Protein AF-A0A3S3QUQ3-F1 (afdb_monomer)

Organism: NCBI:txid337451

Solvent-accessible surface area (backbone atoms only — not comparable to full-atom values): 4113 Å² total; per-residue (Å²): 139,76,67,54,76,46,81,41,68,63,40,79,41,84,56,91,72,80,46,54,63,86,50,58,26,37,32,40,39,31,72,34,45,91,45,10,35,42,31,38,67,60,66,84,55,82,60,27,57,70,69,43,81,45,41,52,39,83,46,70,71,54,52,79,90,63,59,87,101

Nearest PDB structures (foldseek):
  1xg2-assembly1_A  TM=9.127E-01  e=1.836E-02  Solanum lycopersicum
  1gq8-assembly1_A  TM=9.198E-01  e=1.026E-01  Daucus carota
  7bz0-assembly1_A  TM=7.703E-01  e=1.962E+00  Vibrio splendidus
  5z9t-assembly1_A  TM=6.821E-01  e=4.933E+00  Vibrio splendidus

Mean predicted aligned error: 5.67 Å

Sequence (69 aa):
MVFFQIHVKGGICEEYVPFVYNKKNIMITGDRKNITIITGTRSVDVKGEHFIAINMIIYNFAGAAKGQA

pLDDT: mean 82.44, std 9.88, range [54.22, 95.12]

InterPro domains:
  IPR000070 Pectinesterase, catalytic [PF01095] (4-69)
  IPR011050 Pectin lyase fold/virulence factor [SSF51126] (4-69)
  IPR012334 Pectin lyase fold [G3DSA:2.160.20.10] (3-69)

Structure (mmCIF, N/CA/C/O backbone):
data_AF-A0A3S3QUQ3-F1
#
_entry.id   AF-A0A3S3QUQ3-F1
#
loop_
_atom_site.group_PDB
_atom_site.id
_atom_site.type_symbol
_atom_site.label_atom_id
_atom_site.label_alt_id
_atom_site.label_comp_id
_atom_site.label_asym_id
_atom_site.label_entity_id
_atom_site.label_seq_id
_atom_site.pdbx_PDB_ins_code
_atom_site.Cartn_x
_atom_site.Cartn_y
_atom_site.Cartn_z
_atom_site.occupancy
_atom_site.B_iso_or_equiv
_atom_site.auth_seq_id
_atom_site.auth_comp_id
_atom_site.auth_asym_id
_atom_site.auth_atom_id
_atom_site.pdbx_PDB_model_num
ATOM 1 N N . MET A 1 1 ? -21.305 1.964 9.547 1.00 70.25 1 MET A N 1
ATOM 2 C CA . MET A 1 1 ? -19.936 1.440 9.757 1.00 70.25 1 MET A CA 1
ATOM 3 C C . MET A 1 1 ? -18.978 2.620 9.703 1.00 70.25 1 MET A C 1
ATOM 5 O O . MET A 1 1 ? -19.196 3.479 8.859 1.00 70.25 1 MET A O 1
ATOM 9 N N . VAL A 1 2 ? -18.002 2.718 10.608 1.00 85.38 2 VAL A N 1
ATOM 10 C CA . VAL A 1 2 ? -17.084 3.873 10.695 1.00 85.38 2 VAL A CA 1
ATOM 11 C C . VAL A 1 2 ? -15.688 3.427 10.280 1.00 85.38 2 VAL A C 1
ATOM 13 O O . VAL A 1 2 ? -15.230 2.385 10.748 1.00 85.38 2 VAL A O 1
ATOM 16 N N . PHE A 1 3 ? -15.038 4.207 9.415 1.00 89.69 3 PHE A N 1
ATOM 17 C CA . PHE A 1 3 ? -13.685 3.940 8.938 1.00 89.69 3 PHE A CA 1
ATOM 18 C C . PHE A 1 3 ? -12.65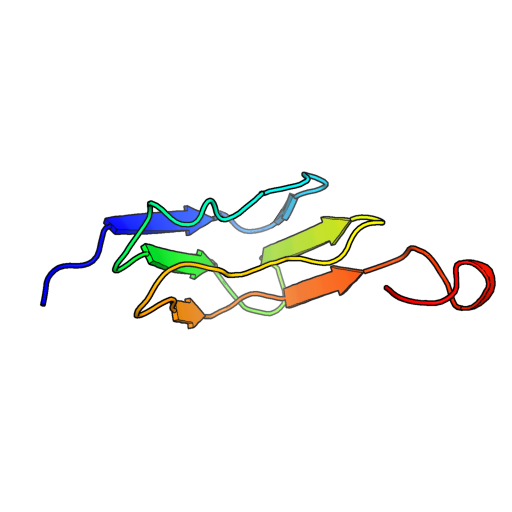5 4.796 9.665 1.00 89.69 3 PHE A C 1
ATOM 20 O O . PHE A 1 3 ? -12.888 5.974 9.932 1.00 89.69 3 PHE A O 1
ATOM 27 N N . PHE A 1 4 ? -11.491 4.206 9.923 1.00 90.12 4 PHE A N 1
ATOM 28 C CA . PHE A 1 4 ? -10.289 4.961 10.244 1.00 90.12 4 PHE A CA 1
ATOM 29 C C . PHE A 1 4 ? -9.550 5.257 8.938 1.00 90.12 4 PHE A C 1
ATOM 31 O O . PHE A 1 4 ? -9.062 4.338 8.273 1.00 90.12 4 PHE A O 1
ATOM 38 N N . GLN A 1 5 ? -9.524 6.532 8.549 1.00 90.12 5 GLN A N 1
ATOM 39 C CA . GLN A 1 5 ? -8.955 6.955 7.276 1.00 90.12 5 GLN A CA 1
ATOM 40 C C . GLN A 1 5 ? -7.480 7.333 7.421 1.00 90.12 5 GLN A C 1
ATOM 42 O O . GLN A 1 5 ? -7.114 8.162 8.252 1.00 90.12 5 GLN A O 1
ATOM 47 N N . ILE A 1 6 ? -6.649 6.757 6.556 1.00 89.19 6 ILE A N 1
ATOM 48 C CA . ILE A 1 6 ? -5.238 7.096 6.384 1.00 89.19 6 ILE A CA 1
ATOM 49 C C . ILE A 1 6 ? -5.087 7.750 5.013 1.00 89.19 6 ILE A C 1
ATOM 51 O O . ILE A 1 6 ? -5.359 7.137 3.978 1.00 89.19 6 ILE A O 1
ATOM 55 N N . HIS A 1 7 ? -4.666 9.010 5.000 1.00 91.12 7 HIS A N 1
ATOM 56 C CA . HIS A 1 7 ? -4.412 9.738 3.766 1.00 91.12 7 HIS A CA 1
ATOM 57 C C . HIS A 1 7 ? -2.918 9.718 3.432 1.00 91.12 7 HIS A C 1
ATOM 59 O O . HIS A 1 7 ? -2.092 10.146 4.239 1.00 91.12 7 HIS A O 1
ATOM 65 N N . VAL A 1 8 ? -2.587 9.216 2.242 1.00 88.25 8 VAL A N 1
ATOM 66 C CA . VAL A 1 8 ? -1.216 9.115 1.737 1.00 88.25 8 VAL A CA 1
ATOM 67 C C . VAL A 1 8 ? -1.028 10.165 0.649 1.00 88.2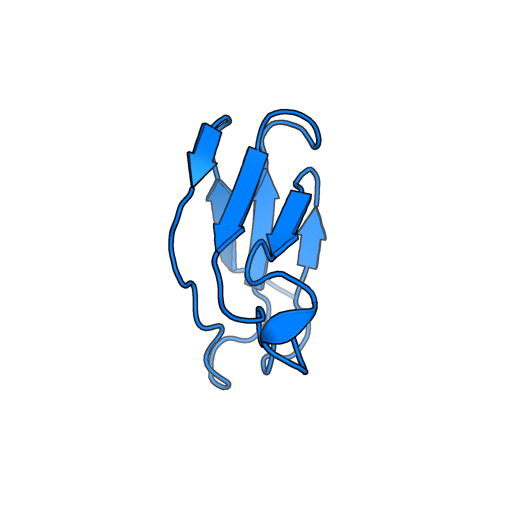5 8 VAL A C 1
ATOM 69 O O . VAL A 1 8 ? -1.671 10.104 -0.402 1.00 88.25 8 VAL A O 1
ATOM 72 N N . LYS A 1 9 ? -0.135 11.123 0.902 1.00 89.25 9 LYS A N 1
ATOM 73 C CA . LYS A 1 9 ? 0.206 12.164 -0.071 1.00 89.25 9 LYS A CA 1
ATOM 74 C C . LYS A 1 9 ? 0.855 11.564 -1.320 1.00 89.25 9 LYS A C 1
ATOM 76 O O . LYS A 1 9 ? 1.443 10.484 -1.274 1.00 89.25 9 LYS A O 1
ATOM 81 N N . GLY A 1 10 ? 0.762 12.272 -2.441 1.00 88.38 10 GLY A N 1
ATOM 82 C CA . GLY A 1 10 ? 1.474 11.936 -3.669 1.00 88.38 10 GLY A CA 1
ATOM 83 C C . GLY A 1 10 ? 2.981 11.829 -3.431 1.00 88.38 10 GLY A C 1
ATOM 84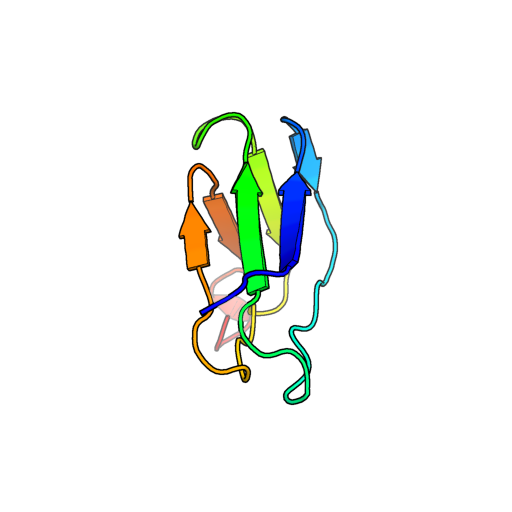 O O . GLY A 1 10 ? 3.597 12.722 -2.853 1.00 88.38 10 GLY A O 1
ATOM 85 N N . GLY A 1 11 ? 3.562 10.722 -3.874 1.00 88.12 11 GLY A N 1
ATOM 86 C CA . GLY A 1 11 ? 4.956 10.363 -3.687 1.00 88.12 11 GLY A CA 1
ATOM 87 C C . GLY A 1 11 ? 5.178 8.854 -3.793 1.00 88.12 11 GLY A C 1
ATOM 88 O O . GLY A 1 11 ? 4.239 8.059 -3.906 1.00 88.12 11 GLY A O 1
ATOM 89 N N . ILE A 1 12 ? 6.453 8.476 -3.745 1.00 83.31 12 ILE A N 1
ATOM 90 C CA . ILE A 1 12 ? 6.889 7.087 -3.613 1.00 83.31 12 ILE A CA 1
ATOM 91 C C . ILE A 1 12 ? 7.139 6.833 -2.125 1.00 83.31 12 ILE A C 1
ATOM 93 O O . ILE A 1 12 ? 7.999 7.474 -1.524 1.00 83.31 12 ILE A O 1
ATOM 97 N N . CYS A 1 13 ? 6.380 5.914 -1.537 1.00 79.62 13 CYS A N 1
ATOM 98 C CA . CYS A 1 13 ? 6.575 5.441 -0.172 1.00 79.62 13 CYS A CA 1
ATOM 99 C C . CYS A 1 13 ? 7.245 4.063 -0.216 1.00 79.62 13 CYS A C 1
ATOM 101 O O . CYS A 1 13 ? 6.590 3.066 -0.527 1.00 79.62 13 CYS A O 1
ATOM 103 N N . GLU A 1 14 ? 8.543 4.010 0.091 1.00 70.50 14 GLU A N 1
ATOM 104 C CA . GLU A 1 14 ? 9.322 2.768 0.208 1.00 70.50 14 GLU A CA 1
ATOM 105 C C . GLU A 1 14 ? 9.245 2.205 1.636 1.00 70.50 14 GLU A C 1
ATOM 107 O O . GLU A 1 14 ? 10.239 2.138 2.355 1.00 70.50 14 GLU A O 1
ATOM 112 N N . GLU A 1 15 ? 8.049 1.832 2.088 1.00 64.19 15 GLU A N 1
ATOM 113 C CA . GLU A 1 15 ? 7.850 1.324 3.447 1.00 64.19 15 GLU A CA 1
ATOM 114 C C . GLU A 1 15 ? 7.096 -0.004 3.458 1.00 64.19 15 GLU A C 1
ATOM 116 O O . GLU A 1 15 ? 6.145 -0.233 2.708 1.00 64.19 15 GLU A O 1
ATOM 121 N N . TYR A 1 16 ? 7.501 -0.886 4.372 1.00 62.22 16 TYR A N 1
ATOM 122 C CA . TYR A 1 16 ? 6.723 -2.068 4.710 1.00 62.22 16 TYR A CA 1
ATOM 123 C C . TYR A 1 16 ? 5.606 -1.666 5.679 1.00 62.22 16 TYR A C 1
ATOM 125 O O . TYR A 1 16 ? 5.872 -1.385 6.847 1.00 62.22 16 TYR A O 1
ATOM 133 N N . VAL A 1 17 ? 4.358 -1.663 5.201 1.00 62.44 17 VAL A N 1
ATOM 134 C CA . VAL A 1 17 ? 3.165 -1.366 6.010 1.00 62.44 17 VAL A CA 1
ATOM 135 C C . VAL A 1 17 ? 2.428 -2.675 6.333 1.00 62.44 17 VAL A C 1
ATOM 137 O O . VAL A 1 17 ? 1.607 -3.126 5.533 1.00 62.44 17 VAL A O 1
ATOM 140 N N . PRO A 1 18 ? 2.704 -3.339 7.476 1.00 61.06 18 PRO A N 1
ATOM 141 C CA . PRO A 1 18 ? 1.959 -4.531 7.866 1.00 61.06 18 PRO A CA 1
ATOM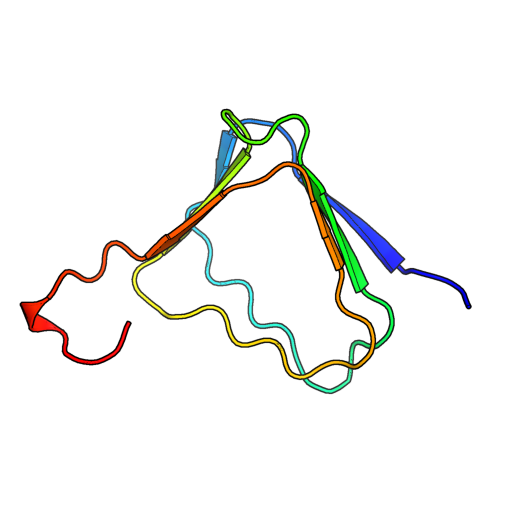 142 C C . PRO A 1 18 ? 0.549 -4.158 8.348 1.00 61.06 18 PRO A C 1
ATOM 144 O O . PRO A 1 18 ? 0.389 -3.480 9.367 1.00 61.06 18 PRO A O 1
ATOM 147 N N . PHE A 1 19 ? -0.491 -4.656 7.674 1.00 61.19 19 PHE A N 1
ATOM 148 C CA . PHE A 1 19 ? -1.875 -4.520 8.139 1.00 61.19 19 PHE A CA 1
ATOM 149 C C . PHE A 1 19 ? -2.199 -5.625 9.150 1.00 61.19 19 PHE A C 1
ATOM 151 O O . PHE A 1 19 ? -2.589 -6.742 8.813 1.00 61.19 19 PHE A O 1
ATOM 158 N N . VAL A 1 20 ? -1.986 -5.312 10.428 1.00 54.22 20 VAL A N 1
ATOM 159 C CA . VAL A 1 20 ? -2.177 -6.246 11.547 1.00 54.22 20 VAL A CA 1
ATOM 160 C C . VAL A 1 20 ? -3.664 -6.601 11.721 1.00 54.22 20 VAL A C 1
ATOM 162 O O . VAL A 1 20 ? -4.525 -5.725 11.687 1.00 54.22 20 VAL A O 1
ATOM 165 N N . TYR A 1 21 ? -3.948 -7.881 11.986 1.00 54.28 21 TYR A N 1
ATOM 166 C CA . TYR A 1 21 ? -5.277 -8.502 12.151 1.00 54.28 21 TYR A CA 1
ATOM 167 C C . TYR A 1 21 ? -6.281 -7.743 13.047 1.00 54.28 21 TYR A C 1
ATOM 169 O O . TYR A 1 21 ? -7.488 -7.834 12.845 1.00 54.28 21 TYR A O 1
ATOM 177 N N . ASN A 1 22 ? -5.802 -6.947 14.007 1.00 65.31 22 ASN A N 1
ATOM 178 C CA . ASN A 1 22 ? -6.643 -6.182 14.936 1.00 65.31 22 ASN A CA 1
ATOM 179 C C . ASN A 1 22 ? -7.202 -4.868 14.366 1.00 65.31 22 ASN A C 1
ATOM 181 O O . ASN A 1 22 ? -7.910 -4.145 15.068 1.00 65.31 22 ASN A O 1
ATOM 185 N N . LYS A 1 23 ? -6.860 -4.502 13.129 1.00 73.56 23 LYS A N 1
ATOM 186 C CA . LYS A 1 23 ? -7.269 -3.233 12.517 1.00 73.56 23 LYS A CA 1
ATOM 187 C C . LYS A 1 23 ? -8.424 -3.474 11.540 1.00 73.56 23 LYS A C 1
ATOM 189 O O . LYS A 1 23 ? -8.200 -3.779 10.374 1.00 73.56 23 LYS A O 1
ATOM 194 N N . LYS A 1 24 ? -9.663 -3.354 12.029 1.00 85.94 24 LYS A N 1
ATOM 195 C CA . LYS A 1 24 ? -10.889 -3.408 11.210 1.00 85.94 24 LYS A CA 1
ATOM 196 C C . LYS A 1 24 ? -11.246 -2.024 10.660 1.00 85.94 24 LYS A C 1
ATOM 198 O O . LYS A 1 24 ? -10.930 -1.018 11.291 1.00 85.94 24 LYS A O 1
ATOM 203 N N . ASN A 1 25 ? -11.959 -1.988 9.533 1.00 89.75 25 ASN A N 1
ATOM 204 C CA . ASN A 1 25 ? -12.498 -0.767 8.920 1.00 89.75 25 ASN A CA 1
ATOM 205 C C . ASN A 1 25 ? -11.413 0.286 8.612 1.00 89.75 25 ASN A C 1
ATOM 207 O O . ASN A 1 25 ? -11.567 1.470 8.918 1.00 89.75 25 ASN A O 1
ATOM 211 N N . ILE A 1 26 ? -10.291 -0.143 8.030 1.00 89.69 26 ILE A N 1
ATOM 212 C CA . ILE A 1 26 ? -9.232 0.766 7.577 1.00 89.69 26 ILE A CA 1
ATOM 213 C C . ILE A 1 26 ? -9.510 1.188 6.138 1.00 89.69 26 ILE A C 1
ATOM 215 O O . ILE A 1 26 ? -9.722 0.344 5.268 1.00 89.69 26 ILE A O 1
ATOM 219 N N . MET A 1 27 ? -9.464 2.496 5.888 1.00 91.44 27 MET A N 1
ATOM 220 C CA . MET A 1 27 ? -9.515 3.058 4.543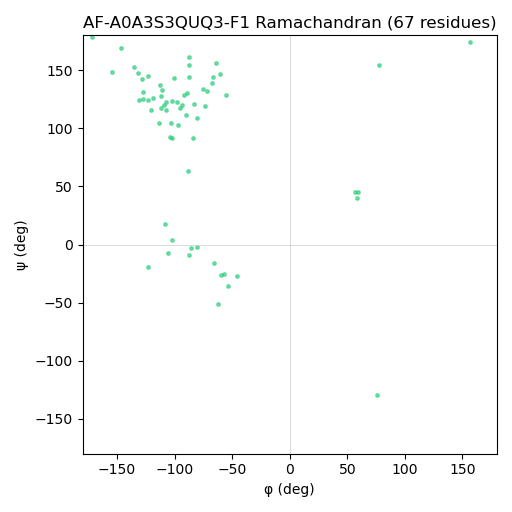 1.00 91.44 27 MET A CA 1
ATOM 221 C C . MET A 1 27 ? -8.235 3.831 4.260 1.00 91.44 27 MET A C 1
ATOM 223 O O . MET A 1 27 ? -7.885 4.743 5.005 1.00 91.44 27 MET A O 1
ATOM 227 N N . ILE A 1 28 ? -7.558 3.500 3.166 1.00 90.38 28 ILE A N 1
ATOM 228 C CA . ILE A 1 28 ? -6.385 4.229 2.693 1.00 90.38 28 ILE A CA 1
ATOM 229 C C . ILE A 1 28 ? -6.732 4.928 1.388 1.00 90.38 28 ILE A C 1
ATOM 231 O O . ILE A 1 28 ? -7.226 4.318 0.436 1.00 90.38 28 ILE A O 1
ATOM 235 N N . THR A 1 29 ? -6.455 6.224 1.341 1.00 93.38 29 THR A N 1
ATOM 236 C CA . THR A 1 29 ? -6.718 7.067 0.174 1.00 93.38 29 THR A CA 1
ATOM 237 C C . THR A 1 29 ? -5.434 7.734 -0.277 1.00 93.38 29 THR A C 1
ATOM 239 O O . THR A 1 29 ? -4.810 8.430 0.526 1.00 93.38 29 THR A O 1
ATOM 242 N N . GLY A 1 30 ? -5.067 7.544 -1.542 1.00 91.81 30 GLY A N 1
ATOM 243 C CA . GLY A 1 30 ? -4.027 8.338 -2.189 1.00 91.81 30 GLY A CA 1
ATOM 244 C C . GLY A 1 30 ? -4.574 9.622 -2.809 1.00 91.81 30 GLY A C 1
ATOM 245 O O . GLY A 1 30 ? -5.775 9.731 -3.072 1.00 91.81 30 GLY A O 1
ATOM 246 N N .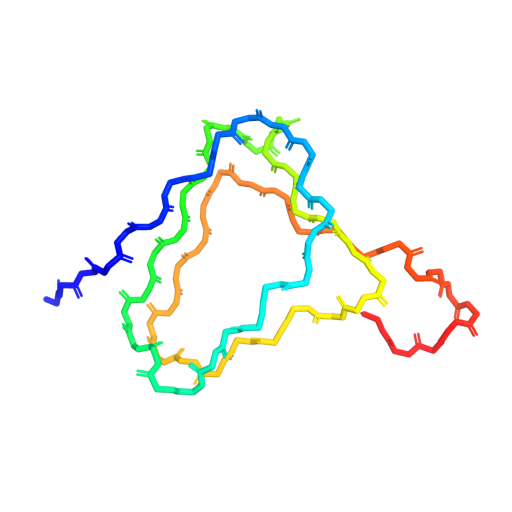 ASP A 1 31 ? -3.681 10.573 -3.081 1.00 90.94 31 ASP A N 1
ATOM 247 C CA . ASP A 1 31 ? -4.003 11.792 -3.830 1.00 90.94 31 ASP A CA 1
ATOM 248 C C . ASP A 1 31 ? -4.464 11.458 -5.254 1.00 90.94 31 ASP A C 1
ATOM 250 O O . ASP A 1 31 ? -5.518 11.918 -5.698 1.00 90.94 31 ASP A O 1
ATOM 254 N N . ARG A 1 32 ? -3.685 10.642 -5.983 1.00 88.75 32 ARG A N 1
ATOM 255 C CA . ARG A 1 32 ? -4.034 10.111 -7.313 1.00 88.75 32 ARG A CA 1
ATOM 256 C C . ARG A 1 32 ? -3.311 8.795 -7.572 1.00 88.75 32 ARG A C 1
ATOM 258 O O . ARG A 1 32 ? -2.151 8.627 -7.200 1.00 88.75 32 ARG A O 1
ATOM 265 N N . LYS A 1 33 ? -3.951 7.908 -8.342 1.00 84.25 33 LYS A N 1
ATOM 266 C CA . LYS A 1 33 ? -3.412 6.580 -8.685 1.00 84.25 33 LYS A CA 1
ATOM 267 C C . LYS A 1 33 ? -2.007 6.625 -9.298 1.00 84.25 33 LYS A C 1
ATOM 269 O O . LYS A 1 33 ? -1.220 5.729 -9.053 1.00 84.25 33 LYS A O 1
ATOM 274 N N . ASN A 1 34 ? -1.693 7.644 -10.093 1.00 85.25 34 ASN A N 1
ATOM 275 C CA . ASN A 1 34 ? -0.427 7.749 -10.823 1.00 85.25 34 ASN A CA 1
ATOM 276 C C . ASN A 1 34 ? 0.713 8.412 -10.038 1.00 85.25 34 ASN A C 1
ATOM 278 O O . ASN A 1 34 ? 1.836 8.420 -10.532 1.00 85.25 34 ASN A O 1
ATOM 282 N N . ILE A 1 35 ? 0.434 8.992 -8.868 1.00 88.12 35 ILE A N 1
ATOM 283 C CA . ILE A 1 35 ? 1.449 9.688 -8.064 1.00 88.12 35 ILE A CA 1
ATOM 284 C C . ILE A 1 35 ? 1.577 9.122 -6.656 1.00 88.12 35 ILE A C 1
ATOM 286 O O . ILE A 1 35 ? 2.595 9.365 -6.032 1.00 88.12 35 ILE A O 1
ATOM 290 N N . THR A 1 36 ? 0.588 8.385 -6.145 1.00 90.38 36 THR A N 1
ATOM 291 C CA . THR A 1 36 ? 0.682 7.700 -4.851 1.00 90.38 36 THR A CA 1
ATOM 292 C C . THR A 1 36 ? 1.084 6.247 -5.080 1.00 90.38 36 THR A C 1
ATOM 294 O O . THR A 1 36 ? 0.258 5.427 -5.492 1.00 90.38 36 THR A O 1
ATOM 297 N N . ILE A 1 37 ? 2.354 5.935 -4.824 1.00 87.19 37 ILE A N 1
ATOM 298 C CA . ILE A 1 37 ? 2.939 4.610 -5.047 1.00 87.19 37 ILE A CA 1
ATOM 299 C C . ILE A 1 37 ? 3.467 4.083 -3.715 1.00 87.19 37 ILE A C 1
ATOM 301 O O . ILE A 1 37 ? 4.409 4.635 -3.154 1.00 87.19 37 ILE A O 1
ATOM 305 N N . ILE A 1 38 ? 2.878 2.995 -3.227 1.00 85.44 38 ILE A N 1
ATOM 306 C CA . ILE A 1 38 ? 3.422 2.210 -2.118 1.00 85.44 38 ILE A CA 1
ATOM 307 C C . ILE A 1 38 ? 4.255 1.092 -2.740 1.00 85.44 38 ILE A C 1
ATOM 309 O O . ILE A 1 38 ? 3.730 0.300 -3.527 1.00 85.44 38 ILE A O 1
ATOM 313 N N . THR A 1 39 ? 5.548 1.043 -2.426 1.00 86.75 39 THR A N 1
ATOM 314 C CA . THR A 1 39 ? 6.487 0.111 -3.058 1.00 86.75 39 THR A CA 1
ATOM 315 C C . THR A 1 39 ? 7.349 -0.625 -2.038 1.00 86.75 39 THR A C 1
ATOM 317 O O . THR A 1 39 ? 7.686 -0.092 -0.984 1.00 86.75 39 THR A O 1
ATOM 320 N N . GLY A 1 40 ? 7.715 -1.868 -2.349 1.00 81.56 40 GLY A N 1
ATOM 321 C CA . GLY A 1 40 ? 8.550 -2.694 -1.483 1.00 81.56 40 GLY A CA 1
ATOM 322 C C . GLY A 1 40 ? 8.990 -4.002 -2.135 1.00 81.56 40 GLY A C 1
ATOM 323 O O . GLY A 1 40 ? 8.620 -4.321 -3.260 1.00 81.56 40 GLY A O 1
ATOM 324 N N . THR A 1 41 ? 9.785 -4.781 -1.402 1.00 80.25 41 THR A N 1
ATOM 325 C CA . THR A 1 41 ? 10.248 -6.122 -1.815 1.00 80.25 41 THR A CA 1
ATOM 326 C C . THR A 1 41 ? 9.488 -7.256 -1.123 1.00 80.25 41 THR A C 1
ATOM 328 O O . THR A 1 41 ? 9.823 -8.428 -1.288 1.00 80.25 41 THR A O 1
ATOM 331 N N . ARG A 1 42 ? 8.479 -6.921 -0.312 1.00 74.69 42 ARG A N 1
ATOM 332 C CA . ARG A 1 42 ? 7.622 -7.866 0.410 1.00 74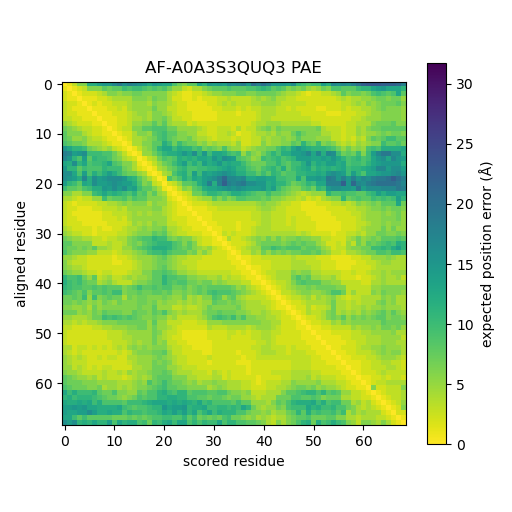.69 42 ARG A CA 1
ATOM 333 C C . ARG A 1 42 ? 6.169 -7.610 0.040 1.00 74.69 42 ARG A C 1
ATOM 335 O O . ARG A 1 42 ? 5.779 -6.457 -0.134 1.00 74.69 42 ARG A O 1
ATOM 342 N N . SER A 1 43 ? 5.384 -8.679 -0.029 1.00 74.06 43 SER A N 1
ATOM 343 C CA . SER A 1 43 ? 3.950 -8.601 -0.291 1.00 74.06 43 SER A CA 1
ATOM 344 C C . SER A 1 43 ? 3.232 -7.796 0.790 1.00 74.06 43 SER A C 1
ATOM 346 O O . SER A 1 43 ? 3.592 -7.843 1.970 1.00 74.06 43 SER A O 1
ATOM 348 N N . VAL A 1 44 ? 2.182 -7.087 0.384 1.00 74.88 44 VAL A N 1
ATOM 349 C CA . VAL A 1 44 ? 1.242 -6.463 1.314 1.00 74.88 44 VAL A CA 1
ATOM 350 C C . VAL A 1 44 ? 0.223 -7.515 1.741 1.00 74.88 44 VAL A C 1
ATOM 352 O O . VAL A 1 44 ? -0.484 -8.071 0.905 1.00 74.88 44 VAL A O 1
ATOM 355 N N . ASP A 1 45 ? 0.151 -7.779 3.041 1.00 80.00 45 ASP A N 1
ATOM 356 C CA . ASP A 1 45 ? -0.785 -8.734 3.636 1.00 80.00 45 ASP A CA 1
ATOM 357 C C . ASP A 1 45 ? -1.887 -7.972 4.382 1.00 80.00 45 ASP A C 1
ATOM 359 O O . ASP A 1 45 ? -1.595 -7.155 5.260 1.00 80.00 45 ASP A O 1
ATOM 363 N N . VAL A 1 46 ? -3.147 -8.213 4.011 1.00 81.69 46 VAL A N 1
ATOM 364 C CA . VAL A 1 46 ? -4.336 -7.550 4.565 1.00 81.69 46 VAL A CA 1
ATOM 365 C C . VAL A 1 46 ? -5.161 -8.580 5.329 1.00 81.69 46 VAL A C 1
ATOM 367 O O . VAL A 1 46 ? -5.860 -9.393 4.731 1.00 81.69 46 VAL A O 1
ATOM 370 N N . LYS A 1 47 ? -5.105 -8.525 6.66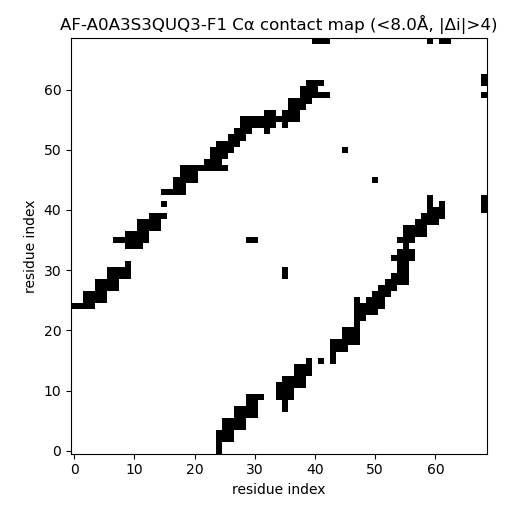6 1.00 81.56 47 LYS A N 1
ATOM 371 C CA . LYS A 1 47 ? -5.811 -9.480 7.548 1.00 81.56 47 LYS A CA 1
ATOM 372 C C . LYS A 1 47 ? -7.051 -8.919 8.245 1.00 81.56 47 LYS A C 1
ATOM 374 O O . LYS A 1 47 ? -7.745 -9.661 8.931 1.00 81.56 47 LYS A O 1
ATOM 379 N N . GLY A 1 48 ? -7.297 -7.615 8.133 1.00 81.88 48 GLY A N 1
ATOM 380 C CA . GLY A 1 48 ? -8.426 -6.938 8.775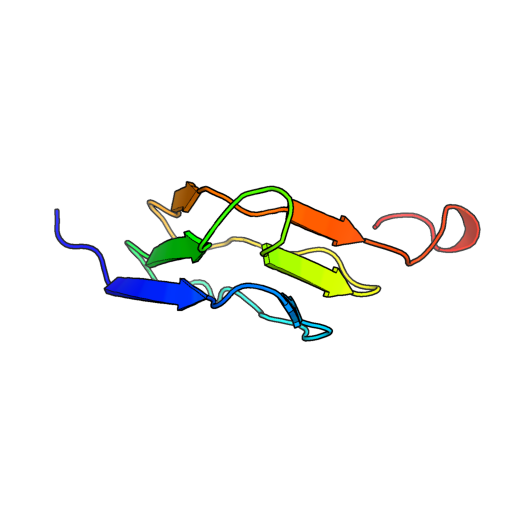 1.00 81.88 48 GLY A CA 1
ATOM 381 C C . GLY A 1 48 ? -9.695 -6.955 7.921 1.00 81.88 48 GLY A C 1
ATOM 382 O O . GLY A 1 48 ? -9.635 -6.821 6.701 1.00 81.88 48 GLY A O 1
ATOM 383 N N . GLU A 1 49 ? -10.859 -7.071 8.563 1.00 86.81 49 GLU A N 1
ATOM 384 C CA . GLU A 1 49 ? -12.158 -6.945 7.891 1.00 86.81 49 GLU A CA 1
ATOM 385 C C . GLU A 1 49 ? -12.393 -5.515 7.369 1.00 86.81 49 GLU A C 1
ATOM 387 O O . GLU A 1 49 ? -12.045 -4.527 8.028 1.00 86.81 49 GLU A O 1
ATOM 392 N N . HIS A 1 50 ? -13.050 -5.420 6.207 1.00 89.94 50 HIS A N 1
ATOM 393 C CA . HIS A 1 50 ? -13.469 -4.169 5.562 1.00 89.94 50 HIS A CA 1
ATOM 394 C C . HIS A 1 50 ? -12.324 -3.202 5.227 1.00 89.94 50 HIS A C 1
ATOM 396 O O . HIS A 1 50 ? -12.411 -2.001 5.480 1.00 89.94 50 HIS A O 1
ATOM 402 N N . PHE A 1 51 ? -11.242 -3.725 4.658 1.00 89.06 51 PHE A N 1
ATOM 403 C CA . PHE A 1 51 ? -10.161 -2.905 4.124 1.00 89.06 51 PHE A CA 1
ATOM 404 C C . PHE A 1 51 ? -10.554 -2.254 2.791 1.00 89.06 51 PHE A C 1
ATOM 406 O O . PHE A 1 51 ? -11.071 -2.923 1.896 1.00 89.06 51 PHE A O 1
ATOM 413 N N . ILE A 1 52 ? -10.274 -0.958 2.645 1.00 91.75 52 ILE A N 1
ATOM 414 C CA . ILE A 1 52 ? -10.468 -0.206 1.400 1.00 91.75 52 ILE A CA 1
ATOM 415 C C . ILE A 1 52 ? -9.165 0.508 1.037 1.00 91.75 52 ILE A C 1
ATOM 417 O O . ILE A 1 52 ? -8.599 1.222 1.862 1.00 91.75 52 ILE A O 1
ATOM 421 N N . ALA A 1 53 ? -8.731 0.382 -0.218 1.00 91.00 53 ALA A N 1
ATOM 422 C CA . ALA A 1 53 ? -7.631 1.157 -0.787 1.00 91.00 53 ALA A CA 1
ATOM 423 C C . ALA A 1 53 ? -8.054 1.759 -2.132 1.00 91.00 53 ALA A C 1
ATOM 425 O O . ALA A 1 53 ? -8.478 1.033 -3.031 1.00 91.00 53 ALA A O 1
ATOM 426 N N . ILE A 1 54 ? -7.949 3.084 -2.273 1.00 93.56 54 ILE A N 1
ATOM 427 C CA . ILE A 1 54 ? -8.333 3.803 -3.499 1.00 93.56 54 ILE A CA 1
ATOM 428 C C . ILE A 1 54 ? -7.293 4.851 -3.901 1.00 93.56 54 ILE A C 1
ATOM 430 O O . ILE A 1 54 ? -6.601 5.420 -3.058 1.00 93.56 54 ILE A O 1
ATOM 434 N N . ASN A 1 55 ? -7.227 5.148 -5.201 1.00 95.12 55 ASN A N 1
ATOM 435 C CA . ASN A 1 55 ? -6.365 6.188 -5.778 1.00 95.12 55 ASN A CA 1
ATOM 436 C C . ASN A 1 55 ? -4.866 6.005 -5.498 1.00 95.12 55 ASN A C 1
ATOM 438 O O . ASN A 1 55 ? -4.152 6.979 -5.283 1.00 95.12 55 ASN A O 1
ATOM 442 N N . MET A 1 56 ? -4.374 4.769 -5.548 1.00 91.94 56 MET A N 1
ATOM 443 C CA . MET A 1 56 ? -2.955 4.453 -5.358 1.00 91.94 56 MET A CA 1
ATOM 444 C C . MET A 1 56 ? -2.517 3.253 -6.201 1.00 91.94 56 MET A C 1
ATOM 446 O O . MET A 1 56 ? -3.352 2.529 -6.751 1.00 91.94 56 MET A O 1
ATOM 450 N N . ILE A 1 57 ? -1.206 3.038 -6.263 1.00 90.81 57 ILE A N 1
ATOM 451 C CA . ILE A 1 57 ? -0.561 1.824 -6.767 1.00 90.81 57 ILE A CA 1
ATOM 452 C C . ILE A 1 57 ? 0.134 1.121 -5.597 1.00 90.81 57 ILE A C 1
ATOM 454 O O . ILE A 1 57 ? 0.802 1.767 -4.794 1.00 90.81 57 ILE A O 1
ATOM 458 N N . ILE A 1 58 ? -0.003 -0.205 -5.536 1.00 87.75 58 ILE A N 1
ATOM 459 C CA . ILE A 1 58 ? 0.823 -1.082 -4.699 1.00 87.75 58 ILE A CA 1
ATOM 460 C C . ILE A 1 58 ? 1.723 -1.865 -5.653 1.00 87.75 58 ILE A C 1
ATOM 462 O O . ILE A 1 58 ? 1.217 -2.556 -6.539 1.00 87.75 58 ILE A O 1
ATOM 466 N N . TYR A 1 59 ? 3.039 -1.721 -5.508 1.00 86.88 59 TYR A N 1
ATOM 467 C CA . TYR A 1 59 ? 4.024 -2.301 -6.419 1.00 86.88 59 TYR A CA 1
ATOM 468 C C . TYR A 1 59 ? 5.071 -3.114 -5.655 1.00 86.88 59 TYR A C 1
ATOM 470 O O . TYR A 1 59 ? 5.718 -2.606 -4.743 1.00 86.88 59 TYR A O 1
ATOM 478 N N . ASN A 1 60 ? 5.254 -4.381 -6.032 1.00 85.94 60 ASN A N 1
ATOM 479 C CA . ASN A 1 60 ? 6.336 -5.210 -5.510 1.00 85.94 60 ASN A CA 1
ATOM 480 C C . ASN A 1 60 ? 7.463 -5.312 -6.551 1.00 85.94 60 ASN A C 1
ATOM 482 O O . ASN A 1 60 ? 7.225 -5.754 -7.674 1.00 85.94 60 ASN A O 1
ATOM 486 N N . PHE A 1 61 ? 8.688 -4.930 -6.172 1.00 86.81 61 PHE A N 1
ATOM 487 C CA . PHE A 1 61 ? 9.875 -4.965 -7.038 1.00 86.81 61 PHE A CA 1
ATOM 488 C C . PHE A 1 61 ? 10.892 -6.060 -6.676 1.00 86.81 61 PHE A C 1
ATOM 490 O O . PHE A 1 61 ? 12.039 -6.008 -7.116 1.00 86.81 61 PHE A O 1
ATOM 497 N N . ALA A 1 62 ? 10.492 -7.080 -5.906 1.00 84.38 62 ALA A N 1
ATOM 498 C CA . ALA A 1 62 ? 11.346 -8.209 -5.517 1.00 84.38 62 ALA A CA 1
ATOM 499 C C . ALA A 1 62 ? 11.939 -8.979 -6.718 1.00 84.38 62 ALA A C 1
ATOM 501 O O . ALA A 1 62 ? 13.013 -9.569 -6.599 1.00 84.38 62 ALA A O 1
ATOM 502 N N . GLY A 1 63 ? 11.269 -8.934 -7.876 1.00 81.44 63 GLY A N 1
ATOM 503 C CA . GLY A 1 63 ? 11.687 -9.604 -9.106 1.00 81.44 63 GLY A CA 1
ATOM 504 C C . GLY A 1 63 ? 11.401 -11.111 -9.099 1.00 81.44 63 GLY A C 1
ATOM 505 O O . GLY A 1 63 ? 11.343 -11.752 -8.053 1.00 81.44 63 GLY A O 1
ATOM 506 N N . ALA A 1 64 ? 11.246 -11.702 -10.288 1.00 82.56 64 ALA A N 1
ATOM 507 C CA . ALA A 1 64 ? 10.805 -13.095 -10.446 1.00 82.56 64 ALA A CA 1
ATOM 508 C C . ALA A 1 64 ? 11.729 -14.135 -9.776 1.00 82.56 64 ALA A C 1
ATOM 510 O O . ALA A 1 64 ? 11.277 -15.204 -9.372 1.00 82.56 64 ALA A O 1
ATOM 511 N N . ALA A 1 65 ? 13.017 -13.816 -9.608 1.00 85.00 65 ALA A N 1
ATOM 512 C CA . ALA A 1 65 ? 13.996 -14.698 -8.972 1.00 85.00 65 ALA A CA 1
ATOM 513 C C . ALA A 1 65 ? 13.729 -14.955 -7.474 1.00 85.00 65 ALA A C 1
ATOM 515 O O . ALA A 1 65 ? 14.302 -15.882 -6.906 1.00 85.00 65 ALA A O 1
ATOM 516 N N . LYS A 1 66 ? 12.884 -14.145 -6.817 1.00 79.56 66 LYS A N 1
ATOM 517 C CA . LYS A 1 66 ? 12.569 -14.266 -5.383 1.00 79.56 66 LYS A CA 1
ATOM 518 C C . LYS A 1 66 ? 11.447 -15.263 -5.072 1.00 79.56 66 LYS A C 1
ATOM 520 O O . LYS A 1 66 ? 11.177 -15.499 -3.897 1.00 79.56 66 LYS A O 1
ATOM 525 N N . GLY A 1 67 ? 10.824 -15.866 -6.084 1.00 80.38 67 GLY A N 1
ATOM 526 C CA . GLY A 1 67 ? 9.642 -16.701 -5.885 1.00 80.38 67 GLY A CA 1
ATOM 527 C C . GLY A 1 67 ? 8.402 -15.842 -5.633 1.00 80.38 67 GLY A C 1
ATOM 528 O O . GLY A 1 67 ? 8.114 -14.942 -6.416 1.00 80.38 67 GLY A O 1
ATOM 529 N N . GLN A 1 68 ? 7.649 -16.134 -4.572 1.00 75.94 68 GLN A N 1
ATOM 530 C CA . GLN A 1 68 ? 6.388 -15.447 -4.277 1.00 75.94 68 GLN A CA 1
ATOM 531 C C . GLN A 1 68 ? 6.628 -14.001 -3.801 1.00 75.94 68 GLN A C 1
ATOM 533 O O . GLN A 1 68 ? 7.473 -13.763 -2.936 1.00 75.94 68 GLN A O 1
ATOM 538 N N . ALA A 1 69 ? 5.883 -13.052 -4.376 1.00 69.62 69 ALA A N 1
ATOM 539 C CA . ALA A 1 69 ? 6.014 -11.609 -4.176 1.00 69.62 69 ALA A CA 1
ATOM 540 C C . ALA A 1 69 ? 4.648 -10.922 -4.307 1.00 69.62 69 ALA A C 1
ATOM 542 O O . ALA A 1 69 ? 3.855 -11.354 -5.167 1.00 69.62 69 ALA A O 1
#

Foldseek 3Di:
DDADEDEAEFAEAADDDAQDQVHERYEYEYPAAVRAEDEYQDDHDHNYYNYYYDRYHYYHPVDPVVPDD

Radius of gyration: 12.7 Å; Cα contacts (8 Å, |Δi|>4): 145; chains: 1; bounding box: 34×29×26 Å

Secondary structure (DSSP, 8-state):
---EEEEE-SEEE-----B-TT--SEEEEES-TTTEEEEESS---B-STT-EEES-EEEE-S-GGGS--